Protein AF-A0A2A2I0L4-F1 (afdb_monomer_lite)

pLDDT: mean 85.33, std 14.18, range [51.03, 98.38]

Foldseek 3Di:
DPPPVVVVVVVVVVCVVVVPPPPPPDQDVVNVVVPDVQQFDKDFDWDKDWDQWDWDDDQWIKIFGGKIKAFQPVPQQFFDDHHQGQWMWTWGQDPVGDIDIDIFGNDFDDPPPPPDGDHGDFGKMGIGTQFIKIAHPPPPRDMDTPDGSGIDMDTHD

Organism: NCBI:txid1484056

InterPro domains:
  IPR046158 Domain of unknown function DUF6160 [PF19657] (1-94)

Sequence (157 aa):
MKGLNKLALATAVAAAPFAAQAELKAMDDSSMGNVTGQSGVTIELETQVDIDTVTYTDEGQFNLSNVAIGGGDGDASNGVNGKLDNLKIDIDVEADGDAVIQVGTTEFVDTDGDGVPDQPVPIDFGVSVGSASLNATDGSGDSTLLASNIGIEGDIA

Radius of gyration: 33.09 Å; chains: 1; bounding box: 78×27×100 Å

Structure (mmCIF, N/CA/C/O backbone):
data_AF-A0A2A2I0L4-F1
#
_entry.id   AF-A0A2A2I0L4-F1
#
loop_
_atom_site.group_PDB
_atom_site.id
_atom_site.type_symbol
_atom_site.label_atom_id
_atom_site.label_alt_id
_atom_site.label_comp_id
_atom_site.label_asym_id
_atom_site.label_entity_id
_atom_site.label_seq_id
_atom_site.pdbx_PDB_ins_code
_atom_site.Cartn_x
_atom_site.Cartn_y
_atom_site.Cartn_z
_atom_site.occupancy
_atom_site.B_iso_or_equiv
_atom_site.auth_seq_id
_atom_site.auth_comp_id
_atom_site.auth_asym_id
_atom_site.auth_atom_id
_atom_site.pdbx_PDB_model_num
ATOM 1 N N . MET A 1 1 ? 58.409 7.790 -68.404 1.00 51.03 1 MET A N 1
ATOM 2 C CA . MET A 1 1 ? 58.023 7.963 -66.984 1.00 51.03 1 MET A CA 1
ATOM 3 C C . MET A 1 1 ? 56.652 7.330 -66.733 1.00 51.03 1 MET A C 1
ATOM 5 O O . MET A 1 1 ? 55.647 7.982 -66.962 1.00 51.03 1 MET A O 1
ATOM 9 N N . LYS A 1 2 ? 56.579 6.044 -66.356 1.00 58.84 2 LYS A N 1
ATOM 10 C CA . LYS A 1 2 ? 55.307 5.383 -65.964 1.00 58.84 2 LYS A CA 1
ATOM 11 C C . LYS A 1 2 ? 55.422 4.473 -64.722 1.00 58.84 2 LYS A C 1
ATOM 13 O O . LYS A 1 2 ? 54.405 3.983 -64.245 1.00 58.84 2 LYS A O 1
ATOM 18 N N . GLY A 1 3 ? 56.635 4.264 -64.193 1.00 57.28 3 GLY A N 1
ATOM 19 C CA . GLY A 1 3 ? 56.890 3.405 -63.024 1.00 57.28 3 GLY A CA 1
ATOM 20 C C . GLY A 1 3 ? 57.078 4.152 -61.697 1.00 57.28 3 GLY A C 1
ATOM 21 O O . GLY A 1 3 ? 56.693 3.635 -60.655 1.00 57.28 3 GLY A O 1
ATOM 22 N N . LEU A 1 4 ? 57.598 5.385 -61.729 1.00 57.72 4 LEU A N 1
ATOM 23 C CA . LEU A 1 4 ? 57.976 6.123 -60.515 1.00 57.72 4 LEU A CA 1
ATOM 24 C C . LEU A 1 4 ? 56.761 6.559 -59.666 1.00 57.72 4 LEU A C 1
ATOM 26 O O . LEU A 1 4 ? 56.815 6.488 -58.444 1.00 57.72 4 LEU A O 1
ATOM 30 N N . ASN A 1 5 ? 55.629 6.884 -60.304 1.00 60.09 5 ASN A N 1
ATOM 31 C CA . ASN A 1 5 ? 54.392 7.270 -59.605 1.00 60.09 5 ASN A CA 1
ATOM 32 C C . ASN A 1 5 ? 53.705 6.101 -58.882 1.00 60.09 5 ASN A C 1
ATOM 34 O O . ASN A 1 5 ? 53.010 6.316 -57.897 1.00 60.09 5 ASN A O 1
ATOM 38 N N . LYS A 1 6 ? 53.888 4.862 -59.359 1.00 60.62 6 LYS A N 1
ATOM 39 C CA . LYS A 1 6 ? 53.260 3.678 -58.751 1.00 60.62 6 LYS A CA 1
ATOM 40 C C . LYS A 1 6 ? 54.029 3.202 -57.522 1.00 60.62 6 LYS A C 1
ATOM 42 O O . LYS A 1 6 ? 53.411 2.802 -56.545 1.00 60.62 6 LYS A O 1
ATOM 47 N N . LEU A 1 7 ? 55.359 3.293 -57.570 1.00 68.06 7 LEU A N 1
ATOM 48 C CA . LEU A 1 7 ? 56.227 2.994 -56.433 1.00 68.06 7 LEU A CA 1
ATOM 49 C C . LEU A 1 7 ? 55.986 3.975 -55.289 1.00 68.06 7 LEU A C 1
ATOM 51 O O . LEU A 1 7 ? 55.689 3.516 -54.201 1.00 68.06 7 LEU A O 1
ATOM 55 N N . ALA A 1 8 ? 55.997 5.288 -55.549 1.00 68.25 8 ALA A N 1
ATOM 56 C CA . ALA A 1 8 ? 55.732 6.301 -54.522 1.00 68.25 8 ALA A CA 1
ATOM 57 C C . ALA A 1 8 ? 54.344 6.152 -53.870 1.00 68.25 8 ALA A C 1
ATOM 59 O O . ALA A 1 8 ? 54.202 6.322 -52.661 1.00 68.25 8 ALA A O 1
ATOM 60 N N . LEU A 1 9 ? 53.327 5.793 -54.660 1.00 63.69 9 LEU A N 1
ATOM 61 C CA . LEU A 1 9 ? 51.983 5.545 -54.147 1.00 63.69 9 LEU A CA 1
ATOM 62 C C . LEU A 1 9 ? 51.921 4.267 -53.296 1.00 63.69 9 LEU A C 1
ATOM 64 O O . LEU A 1 9 ? 51.296 4.271 -52.241 1.00 63.69 9 LEU A O 1
ATOM 68 N N . ALA A 1 10 ? 52.605 3.197 -53.709 1.00 71.31 10 ALA A N 1
ATOM 69 C CA . ALA A 1 10 ? 52.701 1.969 -52.923 1.00 71.31 10 ALA A CA 1
ATOM 70 C C . ALA A 1 10 ? 53.445 2.189 -51.594 1.00 71.31 10 ALA A C 1
ATOM 72 O O . ALA A 1 10 ? 53.014 1.663 -50.571 1.00 71.31 10 ALA A O 1
ATOM 73 N N . THR A 1 11 ? 54.503 3.011 -51.569 1.00 66.94 11 THR A N 1
ATOM 74 C CA . THR A 1 11 ? 55.177 3.386 -50.315 1.00 66.94 11 THR A CA 1
ATOM 75 C C . THR A 1 11 ? 54.301 4.265 -49.426 1.00 66.94 11 THR A C 1
ATOM 77 O O . THR A 1 11 ? 54.304 4.071 -48.216 1.00 66.94 11 THR A O 1
ATOM 80 N N . ALA A 1 12 ? 53.520 5.190 -49.992 1.00 64.06 12 ALA A N 1
ATOM 81 C CA . ALA A 1 12 ? 52.589 6.018 -49.223 1.00 64.06 12 ALA A CA 1
ATOM 82 C C . ALA A 1 12 ? 51.462 5.186 -48.581 1.00 64.06 12 ALA A C 1
ATOM 84 O O . ALA A 1 12 ? 51.146 5.377 -47.409 1.00 64.06 12 ALA A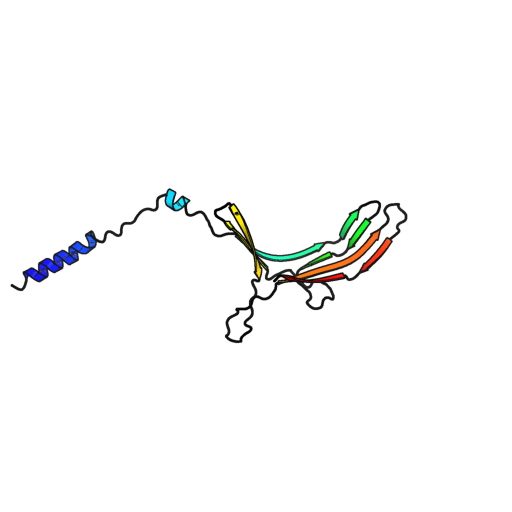 O 1
ATOM 85 N N . VAL A 1 13 ? 50.905 4.216 -49.313 1.00 68.25 13 VAL A N 1
ATOM 86 C CA . VAL A 1 13 ? 49.873 3.303 -48.790 1.00 68.25 13 VAL A CA 1
ATOM 87 C C . VAL A 1 13 ? 50.453 2.344 -47.744 1.00 68.25 13 VAL A C 1
ATOM 89 O O . VAL A 1 13 ? 49.797 2.073 -46.744 1.00 68.25 13 VAL A O 1
ATOM 92 N N . ALA A 1 14 ? 51.693 1.879 -47.917 1.00 65.38 14 ALA A N 1
ATOM 93 C CA . ALA A 1 14 ? 52.377 1.044 -46.927 1.00 65.38 14 ALA A CA 1
ATOM 94 C C . ALA A 1 14 ? 52.818 1.815 -45.667 1.00 65.38 14 ALA A C 1
ATOM 96 O O . ALA A 1 14 ? 53.005 1.201 -44.620 1.00 65.38 14 ALA A O 1
ATOM 97 N N . ALA A 1 15 ? 52.979 3.142 -45.750 1.00 61.53 15 ALA A N 1
ATOM 98 C CA . ALA A 1 15 ? 53.323 4.006 -44.617 1.00 61.53 15 ALA A CA 1
ATOM 99 C C . ALA A 1 15 ? 52.092 4.506 -43.832 1.00 61.53 15 ALA A C 1
ATOM 101 O O . ALA A 1 15 ? 52.211 4.838 -42.653 1.00 61.53 15 ALA A O 1
ATOM 102 N N . ALA A 1 16 ? 50.904 4.505 -44.445 1.00 61.41 16 ALA A N 1
ATOM 103 C CA . ALA A 1 16 ? 49.643 4.899 -43.809 1.00 61.41 16 ALA A CA 1
ATOM 104 C C . ALA A 1 16 ? 49.278 4.150 -42.497 1.00 61.41 16 ALA A C 1
ATOM 106 O O . ALA A 1 16 ? 48.786 4.811 -41.581 1.00 61.41 16 ALA A O 1
ATOM 107 N N . PRO A 1 17 ? 49.540 2.834 -42.318 1.00 64.69 17 PRO A N 1
ATOM 108 C CA . PRO A 1 17 ? 49.190 2.129 -41.084 1.00 64.69 17 PRO A CA 1
ATOM 109 C C . PRO A 1 17 ? 50.058 2.529 -39.882 1.00 64.69 17 PRO A C 1
ATOM 111 O O . PRO A 1 17 ? 49.652 2.310 -38.747 1.00 64.69 17 PRO A O 1
ATOM 114 N N . PHE A 1 18 ? 51.222 3.153 -40.099 1.00 58.59 18 PHE A N 1
ATOM 115 C CA . PHE A 1 18 ? 52.050 3.686 -39.009 1.00 58.59 18 PHE A CA 1
ATOM 116 C C . PHE A 1 18 ? 51.567 5.056 -38.510 1.00 58.59 18 PHE A C 1
ATOM 118 O O . PHE A 1 18 ? 51.907 5.444 -37.397 1.00 58.59 18 PHE A O 1
ATOM 125 N N . ALA A 1 19 ? 50.765 5.770 -39.308 1.00 57.25 19 ALA A N 1
ATOM 126 C CA . ALA A 1 19 ? 50.088 7.005 -38.904 1.00 57.25 19 ALA A CA 1
ATOM 127 C C . ALA A 1 19 ? 48.699 6.740 -38.295 1.00 57.25 19 ALA A C 1
ATOM 129 O O . ALA A 1 19 ? 48.185 7.566 -37.550 1.00 57.25 19 ALA A O 1
ATOM 130 N N . ALA A 1 20 ? 48.112 5.574 -38.575 1.00 57.59 20 ALA A N 1
ATOM 131 C CA . ALA A 1 20 ? 46.907 5.071 -37.925 1.00 57.59 20 ALA A CA 1
ATOM 132 C C . ALA A 1 20 ? 47.269 4.213 -36.700 1.00 57.59 20 ALA A C 1
ATOM 134 O O . ALA A 1 20 ? 46.821 3.077 -36.557 1.00 57.59 20 ALA A O 1
ATOM 135 N N . GLN A 1 21 ? 48.107 4.744 -35.807 1.00 54.50 21 GLN A N 1
ATOM 136 C CA . GLN A 1 21 ? 48.133 4.240 -34.438 1.00 54.50 21 GLN A CA 1
ATOM 137 C C . GLN A 1 21 ? 46.789 4.642 -33.832 1.00 54.50 21 GLN A C 1
ATOM 139 O O . GLN A 1 21 ? 46.574 5.810 -33.520 1.00 54.50 21 GLN A O 1
ATOM 144 N N . ALA A 1 22 ? 45.854 3.695 -33.742 1.00 59.59 22 ALA A N 1
ATOM 145 C CA . ALA A 1 22 ? 44.710 3.850 -32.862 1.00 59.59 22 ALA A CA 1
ATOM 146 C C . ALA A 1 22 ? 45.289 4.067 -31.463 1.00 59.59 22 ALA A C 1
ATOM 148 O O . ALA A 1 22 ? 45.842 3.145 -30.864 1.00 59.59 22 ALA A O 1
ATOM 149 N N . GLU A 1 23 ? 45.273 5.316 -31.013 1.00 58.88 23 GLU A N 1
ATOM 150 C CA . GLU A 1 23 ? 45.775 5.729 -29.715 1.00 58.88 23 GLU A CA 1
ATOM 151 C C . GLU A 1 23 ? 44.879 5.056 -28.670 1.00 58.88 23 GLU A C 1
ATOM 153 O O . GLU A 1 23 ? 43.805 5.549 -28.330 1.00 58.88 23 GLU A O 1
ATOM 158 N N . LEU A 1 24 ? 45.266 3.854 -28.228 1.00 54.69 24 LEU A N 1
ATOM 159 C CA . LEU A 1 24 ? 44.620 3.169 -27.116 1.00 54.69 24 LEU A CA 1
ATOM 160 C C . LEU A 1 24 ? 44.961 3.959 -25.857 1.00 54.69 24 LEU A C 1
ATOM 162 O O . LEU A 1 24 ? 45.918 3.665 -25.142 1.00 54.69 24 LEU A O 1
ATOM 166 N N . LYS A 1 25 ? 44.196 5.024 -25.630 1.00 67.31 25 LYS A N 1
ATOM 167 C CA . LYS A 1 25 ? 44.273 5.833 -24.427 1.00 67.31 25 LYS A CA 1
ATOM 168 C C . LYS A 1 25 ? 43.742 4.982 -23.283 1.00 67.31 25 LYS A C 1
ATOM 170 O O . LYS A 1 25 ? 42.536 4.777 -23.168 1.00 67.31 25 LYS A O 1
ATOM 175 N N . ALA A 1 26 ? 44.652 4.454 -22.468 1.00 67.88 26 ALA A N 1
ATOM 176 C CA . ALA A 1 26 ? 44.282 3.819 -21.214 1.00 67.88 26 ALA A CA 1
ATOM 177 C C . ALA A 1 26 ? 43.486 4.840 -20.389 1.00 67.88 26 ALA A C 1
ATOM 179 O O . ALA A 1 26 ? 43.971 5.947 -20.139 1.00 67.88 26 ALA A O 1
ATOM 180 N N . MET A 1 27 ? 42.242 4.504 -20.046 1.00 68.56 27 MET A N 1
ATOM 181 C CA . MET A 1 27 ? 41.471 5.304 -19.101 1.00 68.56 27 MET A CA 1
ATOM 182 C C . MET A 1 27 ? 42.188 5.245 -17.754 1.00 68.56 27 MET A C 1
ATOM 184 O O . MET A 1 27 ? 42.441 4.163 -17.235 1.00 68.56 27 MET A O 1
ATOM 188 N N . ASP A 1 28 ? 42.555 6.415 -17.241 1.00 74.69 28 ASP A N 1
ATOM 189 C CA . ASP A 1 28 ? 43.108 6.576 -15.899 1.00 74.69 28 ASP A CA 1
ATOM 190 C C . ASP A 1 28 ? 42.024 6.278 -14.852 1.00 74.69 28 ASP A C 1
ATOM 192 O O . ASP A 1 28 ? 40.842 6.552 -15.083 1.00 74.69 28 ASP A O 1
ATOM 196 N N . ASP A 1 29 ? 42.422 5.777 -13.684 1.00 67.88 29 ASP A N 1
ATOM 197 C CA . ASP A 1 29 ? 41.521 5.494 -12.565 1.00 67.88 29 ASP A CA 1
ATOM 198 C C . ASP A 1 29 ? 40.773 6.758 -12.113 1.00 67.88 29 ASP A C 1
ATOM 200 O O . ASP A 1 29 ? 39.665 6.654 -11.602 1.00 67.88 29 ASP A O 1
ATOM 204 N N . SER A 1 30 ? 41.302 7.966 -12.363 1.00 66.38 30 SER A N 1
ATOM 205 C CA . SER A 1 30 ? 40.554 9.216 -12.138 1.00 66.38 30 SER A CA 1
ATOM 206 C C . SER A 1 30 ? 39.385 9.414 -13.114 1.00 66.38 30 SER A C 1
ATOM 208 O O . SER A 1 30 ? 38.338 9.931 -12.730 1.00 66.38 30 SER A O 1
ATOM 210 N N . SER A 1 31 ? 39.522 8.951 -14.362 1.00 65.31 31 SER A N 1
ATOM 211 C CA . SER A 1 31 ? 38.429 8.937 -15.345 1.00 65.31 31 SER A CA 1
ATOM 212 C C . SER A 1 31 ? 37.444 7.796 -15.079 1.00 65.31 31 SER A C 1
ATOM 214 O O . SER A 1 31 ? 36.256 7.958 -15.338 1.00 65.31 31 SER A O 1
ATOM 216 N N . MET A 1 32 ? 37.913 6.672 -14.524 1.00 66.75 32 MET A N 1
ATOM 217 C CA . MET A 1 32 ? 37.061 5.566 -14.063 1.00 66.75 32 MET A CA 1
ATOM 218 C C . MET A 1 32 ? 36.367 5.864 -12.724 1.00 66.75 32 MET A C 1
ATOM 220 O O . MET A 1 32 ? 35.261 5.395 -12.498 1.00 66.75 32 MET A O 1
ATOM 224 N N . GLY A 1 33 ? 36.964 6.677 -11.852 1.00 62.34 33 GLY A N 1
ATOM 225 C CA . GLY A 1 33 ? 36.369 7.132 -10.591 1.00 62.34 33 GLY A CA 1
ATOM 226 C C . GLY A 1 33 ? 35.245 8.151 -10.791 1.00 62.34 33 GLY A C 1
ATOM 227 O O . GLY A 1 33 ? 34.390 8.299 -9.924 1.00 62.34 33 GLY A O 1
ATOM 228 N N . ASN A 1 34 ? 35.210 8.805 -11.956 1.00 58.09 34 ASN A N 1
ATOM 229 C CA . ASN A 1 34 ? 34.092 9.641 -12.395 1.00 58.09 34 ASN A CA 1
ATOM 230 C C . ASN A 1 34 ? 32.943 8.821 -13.019 1.00 58.09 34 ASN A C 1
ATOM 232 O O . ASN A 1 34 ? 31.903 9.382 -13.358 1.00 58.09 34 ASN A O 1
ATOM 236 N N . VAL A 1 35 ? 33.122 7.505 -13.183 1.00 57.81 35 VAL A N 1
ATOM 237 C CA . VAL A 1 35 ? 32.046 6.552 -13.473 1.00 57.81 35 VAL A CA 1
ATOM 238 C C . VAL A 1 35 ? 31.542 6.031 -12.129 1.00 57.81 35 VAL A C 1
ATOM 240 O O . VAL A 1 35 ? 31.784 4.892 -11.737 1.00 57.81 35 VAL A O 1
ATOM 243 N N . THR A 1 36 ? 30.881 6.895 -11.362 1.00 60.84 36 THR A N 1
ATOM 244 C CA . THR A 1 36 ? 30.042 6.414 -10.264 1.00 60.84 36 THR A CA 1
ATOM 245 C C . THR A 1 36 ? 28.789 5.788 -10.882 1.00 60.84 36 THR A C 1
ATOM 247 O O . THR A 1 36 ? 28.378 6.176 -11.975 1.00 60.84 36 THR A O 1
ATOM 250 N N . GLY A 1 37 ? 28.223 4.753 -10.260 1.00 55.50 37 GLY A N 1
ATOM 251 C CA . GLY A 1 37 ? 27.035 4.046 -10.752 1.00 55.50 37 GLY A CA 1
ATOM 252 C C . GLY A 1 37 ? 25.776 4.914 -10.701 1.00 55.50 37 GLY A C 1
ATOM 253 O O . GLY A 1 37 ? 24.913 4.671 -9.873 1.00 55.50 37 GLY A O 1
ATOM 254 N N . GLN A 1 38 ? 25.696 5.910 -11.584 1.00 62.41 38 GLN A N 1
ATOM 255 C CA . GLN A 1 38 ? 24.655 6.942 -11.721 1.00 62.41 38 GLN A CA 1
ATOM 256 C C . GLN A 1 38 ? 23.319 6.401 -12.261 1.00 62.41 38 GLN A C 1
ATOM 258 O O . GLN A 1 38 ? 22.551 7.134 -12.874 1.00 62.41 38 GLN A O 1
ATOM 263 N N . SER A 1 39 ? 23.058 5.103 -12.138 1.00 66.81 39 SER A N 1
ATOM 264 C CA . SER A 1 39 ? 21.702 4.616 -12.345 1.00 66.81 39 SER A CA 1
ATOM 265 C C . SER A 1 39 ? 21.091 4.518 -10.968 1.00 66.81 39 SER A C 1
ATOM 267 O O . SER A 1 39 ? 21.515 3.679 -10.171 1.00 66.81 39 SER A O 1
ATOM 269 N N . GLY A 1 40 ? 20.144 5.415 -10.699 1.00 77.06 40 GLY A N 1
ATOM 270 C CA . GLY A 1 40 ? 19.269 5.337 -9.542 1.00 77.06 40 GLY A CA 1
ATOM 271 C C . GLY A 1 40 ? 18.653 3.943 -9.356 1.00 77.06 40 GLY A C 1
ATOM 272 O O . GLY A 1 40 ? 18.808 3.023 -10.164 1.00 77.06 40 GLY A O 1
ATOM 273 N N . VAL A 1 41 ? 17.952 3.765 -8.248 1.00 89.19 41 VAL A N 1
ATOM 274 C CA . VAL A 1 41 ? 17.308 2.505 -7.891 1.00 89.19 41 VAL A CA 1
ATOM 275 C C . VAL A 1 41 ? 15.880 2.504 -8.424 1.00 89.19 41 VAL A C 1
ATOM 277 O O . VAL A 1 41 ? 15.068 3.328 -8.017 1.00 89.19 41 VAL A O 1
ATOM 280 N N . THR A 1 42 ? 15.565 1.536 -9.282 1.00 91.75 42 THR A N 1
ATOM 281 C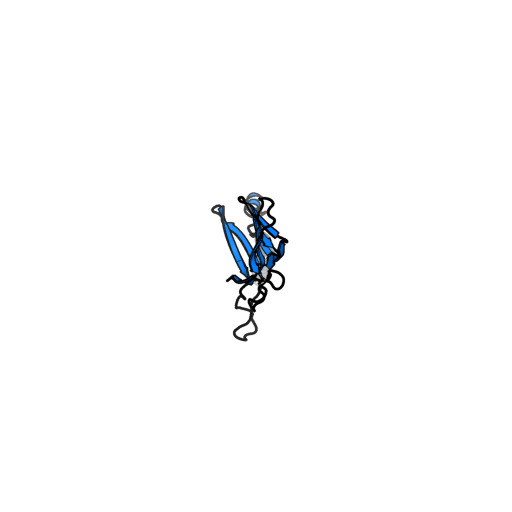 CA . THR A 1 42 ? 14.184 1.202 -9.646 1.00 91.75 42 THR A CA 1
ATOM 282 C C . THR A 1 42 ? 13.672 0.080 -8.746 1.00 91.75 42 THR A C 1
ATOM 284 O O . THR A 1 42 ? 14.319 -0.961 -8.617 1.00 91.75 42 THR A O 1
ATOM 287 N N . ILE A 1 43 ? 12.500 0.278 -8.149 1.00 91.94 43 ILE A N 1
ATOM 288 C CA . ILE A 1 43 ? 11.786 -0.707 -7.334 1.00 91.94 43 ILE A CA 1
ATOM 289 C C . ILE A 1 43 ? 10.431 -0.968 -7.988 1.00 91.94 43 ILE A C 1
ATOM 291 O O . ILE A 1 43 ? 9.623 -0.054 -8.098 1.00 91.94 43 ILE A O 1
ATOM 295 N N . GLU A 1 44 ? 10.168 -2.210 -8.381 1.00 93.31 44 GLU A N 1
ATOM 296 C CA . GLU A 1 44 ? 8.820 -2.670 -8.728 1.00 93.31 44 GLU A CA 1
ATOM 297 C C . GLU A 1 44 ? 8.198 -3.329 -7.495 1.00 93.31 44 GLU A C 1
ATOM 299 O O . GLU A 1 44 ? 8.841 -4.153 -6.832 1.00 93.31 44 GLU A O 1
ATOM 304 N N . LEU A 1 45 ? 6.975 -2.929 -7.153 1.00 89.94 45 LEU A N 1
ATOM 305 C CA . LEU A 1 45 ? 6.282 -3.369 -5.949 1.00 89.94 45 LEU A CA 1
ATOM 306 C C . LEU A 1 45 ? 5.053 -4.200 -6.316 1.00 89.94 45 LEU A C 1
ATOM 308 O O . LEU A 1 45 ? 4.196 -3.756 -7.068 1.00 89.94 45 LEU A O 1
ATOM 312 N N . GLU A 1 46 ? 4.951 -5.375 -5.701 1.00 92.94 46 GLU A N 1
ATOM 313 C CA . GLU A 1 46 ? 3.734 -6.182 -5.681 1.00 92.94 46 GLU A CA 1
ATOM 314 C C . GLU A 1 46 ? 3.500 -6.613 -4.231 1.00 92.94 46 GLU A C 1
ATOM 316 O O . GLU A 1 46 ? 4.303 -7.356 -3.657 1.00 92.94 46 GLU A O 1
ATOM 321 N N . THR A 1 47 ? 2.479 -6.081 -3.559 1.00 93.38 47 THR A N 1
ATOM 322 C CA . THR A 1 47 ? 2.311 -6.290 -2.110 1.00 93.38 47 THR A CA 1
ATOM 323 C C . THR A 1 47 ? 0.852 -6.270 -1.676 1.00 93.38 47 THR A C 1
ATOM 325 O O . THR A 1 47 ? 0.066 -5.448 -2.120 1.00 93.38 47 THR A O 1
ATOM 328 N N . GLN A 1 48 ? 0.507 -7.152 -0.742 1.00 95.00 48 GLN A N 1
ATOM 329 C CA . GLN A 1 48 ? -0.725 -7.081 0.038 1.00 95.00 48 GLN A CA 1
ATOM 330 C C . GLN A 1 48 ? -0.350 -7.148 1.514 1.00 95.00 48 GLN A C 1
ATOM 332 O O . GLN A 1 48 ? 0.516 -7.938 1.902 1.00 95.00 48 GLN A O 1
ATOM 337 N N . VAL A 1 49 ? -0.968 -6.295 2.323 1.00 96.38 49 VAL A N 1
ATOM 338 C CA . VAL A 1 49 ? -0.732 -6.228 3.764 1.00 96.38 49 VAL A CA 1
ATOM 339 C C . VAL A 1 49 ? -2.023 -6.574 4.480 1.00 96.38 49 VAL A C 1
ATOM 341 O O . VAL A 1 49 ? -2.994 -5.834 4.368 1.00 96.38 49 VAL A O 1
ATOM 344 N N . ASP A 1 50 ? -1.999 -7.648 5.263 1.00 96.75 50 ASP A N 1
ATOM 345 C CA . ASP A 1 50 ? -3.094 -8.039 6.147 1.00 96.75 50 ASP A CA 1
ATOM 346 C C . ASP A 1 50 ? -2.707 -7.770 7.604 1.00 96.75 50 ASP A C 1
ATOM 348 O O . ASP A 1 50 ? -1.650 -8.189 8.086 1.00 96.75 50 ASP A O 1
ATOM 352 N N . ILE A 1 51 ? -3.575 -7.065 8.322 1.00 97.75 51 ILE A N 1
ATOM 353 C CA . ILE A 1 51 ? -3.405 -6.690 9.722 1.00 97.75 51 ILE A CA 1
ATOM 354 C C . ILE A 1 51 ? -4.636 -7.171 10.485 1.00 97.75 51 ILE A C 1
ATOM 356 O O . ILE A 1 51 ? -5.758 -6.730 10.236 1.00 97.75 51 ILE A O 1
ATOM 360 N N . ASP A 1 52 ? -4.416 -8.045 11.464 1.00 97.81 52 ASP A N 1
ATOM 361 C CA . ASP A 1 52 ? -5.496 -8.593 12.288 1.00 97.81 52 ASP A CA 1
ATOM 362 C C . ASP A 1 52 ? -6.230 -7.487 13.059 1.00 97.81 52 ASP A C 1
ATOM 364 O O . ASP A 1 52 ? -7.448 -7.342 12.958 1.00 97.81 52 ASP A O 1
ATOM 368 N N . THR A 1 53 ? -5.504 -6.644 13.800 1.00 96.88 53 THR A N 1
ATOM 369 C CA . THR A 1 53 ? -6.099 -5.487 14.478 1.00 96.88 53 THR A CA 1
ATOM 370 C C . THR A 1 53 ? -5.094 -4.354 14.672 1.00 96.88 53 THR A C 1
ATOM 372 O O . THR A 1 53 ? -3.954 -4.571 15.082 1.00 96.88 53 THR A O 1
ATOM 375 N N . VAL A 1 54 ? -5.548 -3.125 14.428 1.00 98.00 54 VAL A N 1
ATOM 376 C CA . VAL A 1 54 ? -4.889 -1.892 14.868 1.00 98.00 54 VAL A CA 1
ATOM 377 C C . VAL A 1 54 ? -5.635 -1.372 16.093 1.00 98.00 54 VAL A C 1
ATOM 379 O O . VAL A 1 54 ? -6.806 -1.005 15.997 1.00 98.00 54 VAL A O 1
ATOM 382 N N . THR A 1 55 ? -4.958 -1.324 17.240 1.00 97.88 55 THR A N 1
ATOM 383 C CA . THR A 1 55 ? -5.531 -0.827 18.498 1.00 97.88 55 THR A CA 1
ATOM 384 C C . THR A 1 55 ? -4.867 0.480 18.905 1.00 97.88 55 THR A C 1
ATOM 386 O O . THR A 1 55 ? -3.665 0.523 19.168 1.00 97.88 55 THR A O 1
ATOM 389 N N . TYR A 1 56 ? -5.663 1.534 19.040 1.00 98.06 56 TYR A N 1
ATOM 390 C CA . TYR A 1 56 ? -5.280 2.740 19.764 1.00 98.06 56 TYR A CA 1
ATOM 391 C C . TYR A 1 56 ? -5.821 2.663 21.196 1.00 98.06 56 TYR A C 1
ATOM 393 O O . TYR A 1 56 ? -6.983 2.315 21.393 1.00 98.06 56 TYR A O 1
ATOM 401 N N . THR A 1 57 ? -4.986 2.950 22.198 1.00 97.44 57 THR A N 1
ATOM 402 C CA . THR A 1 57 ? -5.359 2.863 23.622 1.00 97.44 57 THR A CA 1
ATOM 403 C C . THR A 1 57 ? -5.179 4.215 24.306 1.00 97.44 57 THR A C 1
ATOM 405 O O . THR A 1 57 ? -4.060 4.725 24.348 1.00 97.44 57 THR A O 1
ATOM 408 N N . ASP A 1 58 ? -6.267 4.747 24.863 1.00 95.88 58 ASP A N 1
ATOM 409 C CA . ASP A 1 58 ? -6.312 5.966 25.681 1.00 95.88 58 ASP A CA 1
ATOM 410 C C . ASP A 1 58 ? -7.536 5.918 26.614 1.00 95.88 58 ASP A C 1
ATOM 412 O O . ASP A 1 58 ? -8.656 6.160 26.169 1.00 95.88 58 ASP A O 1
ATOM 416 N N . GLU A 1 59 ? -7.339 5.502 27.875 1.00 95.75 59 GLU A N 1
ATOM 417 C CA . GLU A 1 59 ? -8.362 5.169 28.904 1.00 95.75 59 GLU A CA 1
ATOM 418 C C . GLU A 1 59 ? -9.427 4.108 28.527 1.00 95.75 59 GLU A C 1
ATOM 420 O O . GLU A 1 59 ? -9.983 3.454 29.409 1.00 95.75 59 GLU A O 1
ATOM 425 N N . GLY A 1 60 ? -9.665 3.901 27.236 1.00 96.38 60 GLY A N 1
ATOM 426 C CA . GLY A 1 60 ? -10.344 2.797 26.576 1.00 96.38 60 GLY A CA 1
ATOM 427 C C . GLY A 1 60 ? -9.577 2.419 25.305 1.00 96.38 60 GLY A C 1
ATOM 428 O O . GLY A 1 60 ? -8.428 2.821 25.107 1.00 96.38 60 GLY A O 1
ATOM 429 N N . GLN A 1 61 ? -10.197 1.635 24.426 1.00 98.12 61 GLN A N 1
ATOM 430 C CA . GLN A 1 61 ? -9.576 1.186 23.180 1.00 98.12 61 GLN A CA 1
ATOM 431 C C . GLN A 1 61 ? -10.429 1.530 21.967 1.00 98.12 61 GLN A C 1
ATOM 433 O O . GLN A 1 61 ? -11.627 1.264 21.957 1.00 98.12 61 GLN A O 1
ATOM 438 N N . PHE A 1 62 ? -9.788 2.044 20.922 1.00 98.12 62 PHE A N 1
ATOM 439 C CA . PHE A 1 62 ? -10.329 2.092 19.570 1.00 98.12 62 PHE A CA 1
ATOM 440 C C . PHE A 1 62 ? -9.655 1.003 18.737 1.00 98.12 62 PHE A C 1
ATOM 442 O O . PHE A 1 62 ? -8.429 0.979 18.628 1.00 98.12 62 PHE A O 1
ATOM 449 N N . ASN A 1 63 ? -10.451 0.097 18.174 1.00 98.19 63 ASN A N 1
ATOM 450 C CA . ASN A 1 63 ? -9.969 -1.042 17.403 1.00 98.19 63 ASN A CA 1
ATOM 451 C C . ASN A 1 63 ? -10.445 -0.949 15.956 1.00 98.19 63 ASN A C 1
ATOM 453 O O . ASN A 1 63 ? -11.636 -0.764 15.705 1.00 98.19 63 ASN A O 1
ATOM 457 N N . LEU A 1 64 ? -9.517 -1.140 15.023 1.00 98.06 64 LEU A N 1
ATOM 458 C CA . LEU A 1 64 ? -9.802 -1.464 13.631 1.00 98.06 64 LEU A CA 1
ATOM 459 C C . LEU A 1 64 ? -9.415 -2.923 13.411 1.00 98.06 64 LEU A C 1
ATOM 461 O O . LEU A 1 64 ? -8.239 -3.255 13.528 1.00 98.06 64 LEU A O 1
ATOM 465 N N . SER A 1 65 ? -10.382 -3.785 13.117 1.00 97.81 65 SER A N 1
ATOM 466 C CA . SER A 1 65 ? -10.153 -5.224 12.935 1.00 97.81 65 SER A CA 1
ATOM 467 C C . SER A 1 65 ? -10.247 -5.627 11.472 1.00 97.81 65 SER A C 1
ATOM 469 O O . SER A 1 65 ? -11.065 -5.077 10.730 1.00 97.81 65 SER A O 1
ATOM 471 N N . ASN A 1 66 ? -9.457 -6.636 11.098 1.00 97.06 66 ASN A N 1
ATOM 472 C CA . ASN A 1 66 ? -9.335 -7.175 9.746 1.00 97.06 66 ASN A CA 1
ATOM 473 C C . ASN A 1 66 ? -9.054 -6.056 8.737 1.00 97.06 66 ASN A C 1
ATOM 475 O O . ASN A 1 66 ? -9.887 -5.753 7.881 1.00 97.06 66 ASN A O 1
ATOM 479 N N . VAL A 1 67 ? -7.920 -5.380 8.917 1.00 96.94 67 VAL A N 1
ATOM 480 C CA . VAL A 1 67 ? -7.472 -4.335 7.998 1.00 96.94 67 VAL A CA 1
ATOM 481 C C . VAL A 1 67 ? -6.655 -4.991 6.892 1.00 96.94 67 VAL A C 1
ATOM 483 O O . VAL A 1 67 ? -5.709 -5.714 7.192 1.00 96.94 67 VAL A O 1
ATOM 486 N N . ALA A 1 68 ? -6.984 -4.721 5.634 1.00 96.62 68 ALA A N 1
ATOM 487 C CA . ALA A 1 68 ? -6.169 -5.126 4.495 1.00 96.62 68 ALA A CA 1
ATOM 488 C C . ALA A 1 68 ? -5.832 -3.910 3.631 1.00 96.62 68 ALA A C 1
ATOM 490 O O . ALA A 1 68 ? -6.623 -2.969 3.549 1.00 96.62 68 ALA A O 1
ATOM 491 N N . ILE A 1 69 ? -4.657 -3.932 3.008 1.00 95.62 69 ILE A N 1
ATOM 492 C CA . ILE A 1 69 ? -4.178 -2.920 2.062 1.00 95.62 69 ILE A CA 1
ATOM 493 C C . ILE A 1 69 ? -3.647 -3.659 0.834 1.00 95.62 69 ILE A C 1
ATOM 495 O O . ILE A 1 69 ? -2.841 -4.581 0.980 1.00 95.62 69 ILE A O 1
ATOM 499 N N . GLY A 1 70 ? -4.084 -3.270 -0.360 1.00 95.69 70 GLY A N 1
ATOM 500 C CA . GLY A 1 70 ? -3.730 -3.950 -1.606 1.00 95.69 70 GLY A CA 1
ATOM 501 C C . GLY A 1 70 ? -4.220 -3.194 -2.837 1.00 95.69 70 GLY A C 1
ATOM 502 O O . GLY A 1 70 ? -4.319 -1.970 -2.787 1.00 95.69 70 GLY A O 1
ATOM 503 N N . GLY A 1 71 ? -4.508 -3.932 -3.908 1.00 94.62 71 GLY A N 1
ATOM 504 C CA . GLY A 1 71 ? -5.121 -3.400 -5.129 1.00 94.62 71 GLY A CA 1
ATOM 505 C C . GLY A 1 71 ? -6.605 -3.122 -4.909 1.00 94.62 71 GLY A C 1
ATOM 506 O O . GLY A 1 71 ? -7.216 -3.692 -3.997 1.00 94.62 71 GLY A O 1
ATOM 507 N N . GLY A 1 72 ? -7.168 -2.205 -5.686 1.00 93.12 72 GLY A N 1
ATOM 508 C CA . GLY A 1 72 ? -8.575 -1.808 -5.586 1.00 93.12 72 GLY A CA 1
ATOM 509 C C . GLY A 1 72 ? -9.534 -2.886 -6.110 1.00 93.12 72 GLY A C 1
ATOM 510 O O . GLY A 1 72 ? -9.217 -3.617 -7.039 1.00 93.12 72 GLY A O 1
ATOM 511 N N . ASP A 1 73 ? -10.735 -3.002 -5.530 1.00 84.56 73 ASP A N 1
ATOM 512 C CA . ASP A 1 73 ? -11.775 -3.928 -6.033 1.00 84.56 73 ASP A CA 1
ATOM 513 C C . ASP A 1 73 ? -12.509 -3.388 -7.275 1.00 84.56 73 ASP A C 1
ATOM 515 O O . ASP A 1 73 ? -13.182 -4.135 -7.983 1.00 84.56 73 ASP A O 1
ATOM 519 N N . GLY A 1 74 ? -12.404 -2.082 -7.551 1.00 79.75 74 GLY A N 1
ATOM 520 C CA . GLY A 1 74 ? -13.043 -1.416 -8.691 1.00 79.75 74 GLY A CA 1
ATOM 521 C C . GLY A 1 74 ? -14.568 -1.277 -8.567 1.00 79.75 74 GLY A C 1
ATOM 522 O O . GLY A 1 74 ? -15.206 -0.678 -9.435 1.00 79.75 74 GLY A O 1
ATOM 523 N N . ASP A 1 75 ? -15.156 -1.806 -7.490 1.00 73.44 75 ASP A N 1
ATOM 524 C CA . ASP A 1 75 ? -16.596 -1.805 -7.194 1.00 73.44 75 ASP A CA 1
ATOM 525 C C . ASP A 1 75 ? -16.902 -1.266 -5.780 1.00 73.44 75 ASP A C 1
ATOM 527 O O . ASP A 1 75 ? -18.019 -1.418 -5.279 1.00 73.44 75 ASP A O 1
ATOM 531 N N . ALA A 1 76 ? -15.917 -0.659 -5.093 1.00 65.94 76 ALA A N 1
ATOM 532 C CA . ALA A 1 76 ? -16.043 -0.008 -3.778 1.00 65.94 76 ALA A CA 1
ATOM 533 C C . ALA A 1 76 ? -16.700 -0.861 -2.670 1.00 65.94 76 ALA A C 1
ATOM 535 O O . ALA A 1 76 ? -17.150 -0.335 -1.647 1.00 65.94 76 ALA A O 1
ATOM 536 N N . SER A 1 77 ? -16.800 -2.175 -2.875 1.00 72.38 77 SER A N 1
ATOM 537 C CA . SER A 1 77 ? -17.638 -3.066 -2.071 1.00 72.38 77 SER A CA 1
ATOM 538 C C . SER A 1 77 ? -16.856 -3.674 -0.914 1.00 72.38 77 SER A C 1
ATOM 540 O O . SER A 1 77 ? -17.360 -3.745 0.211 1.00 72.38 77 SER A O 1
ATOM 542 N N . ASN A 1 78 ? -15.612 -4.075 -1.190 1.00 78.56 78 ASN A N 1
ATOM 543 C CA . ASN A 1 78 ? -14.715 -4.693 -0.219 1.00 78.56 78 ASN A CA 1
ATOM 544 C C . ASN A 1 78 ? -13.446 -3.873 0.022 1.00 78.56 78 ASN A C 1
ATOM 546 O O . ASN A 1 78 ? -12.727 -4.167 0.970 1.00 78.56 78 ASN A O 1
ATOM 550 N N . GLY A 1 79 ? -13.159 -2.846 -0.783 1.00 88.94 79 GLY A N 1
ATOM 551 C CA . GLY A 1 79 ? -11.961 -2.024 -0.652 1.00 88.94 79 GLY A CA 1
ATOM 552 C C . GLY A 1 79 ? -10.745 -2.641 -1.337 1.00 88.94 79 GLY A C 1
ATOM 553 O O . GLY A 1 79 ? -10.089 -1.973 -2.120 1.00 88.94 79 GLY A O 1
ATOM 554 N N . VAL A 1 80 ? -10.430 -3.904 -1.037 1.00 94.31 80 VAL A N 1
ATOM 555 C CA . VAL A 1 80 ? -9.217 -4.584 -1.523 1.00 94.31 80 VAL A CA 1
ATOM 556 C C . VAL A 1 80 ? -9.561 -5.804 -2.366 1.00 94.31 80 VAL A C 1
ATOM 558 O O . VAL A 1 80 ? -10.298 -6.682 -1.913 1.00 94.31 80 VAL A O 1
ATOM 561 N N . ASN A 1 81 ? -8.934 -5.911 -3.536 1.00 91.56 81 ASN A N 1
ATOM 562 C CA . ASN A 1 81 ? -8.948 -7.097 -4.379 1.00 91.56 81 ASN A CA 1
ATOM 563 C C . ASN A 1 81 ? -7.536 -7.402 -4.886 1.00 91.56 81 ASN A C 1
ATOM 565 O O . ASN A 1 81 ? -7.033 -6.807 -5.830 1.00 91.56 81 ASN A O 1
ATOM 569 N N . GLY A 1 82 ? -6.878 -8.355 -4.229 1.00 92.12 82 GLY A N 1
ATOM 570 C CA . GLY A 1 82 ? -5.517 -8.741 -4.579 1.00 92.12 82 GLY A CA 1
ATOM 571 C C . GLY A 1 82 ? -4.454 -7.770 -4.063 1.00 92.12 82 GLY A C 1
ATOM 572 O O . GLY A 1 82 ? -4.614 -7.106 -3.036 1.00 92.12 82 GLY A O 1
ATOM 573 N N . LYS A 1 83 ? -3.304 -7.774 -4.733 1.00 95.25 83 LYS A N 1
ATOM 574 C CA . LYS A 1 83 ? -2.112 -7.031 -4.321 1.00 95.25 83 LYS A CA 1
ATOM 575 C C . LYS A 1 83 ? -2.108 -5.656 -4.969 1.00 95.25 83 LYS A C 1
ATOM 577 O O . LYS A 1 83 ? -2.582 -5.516 -6.081 1.00 95.25 83 LYS A O 1
ATOM 582 N N . LEU A 1 84 ? -1.526 -4.683 -4.275 1.00 94.56 84 LEU A N 1
ATOM 583 C CA . LEU A 1 84 ? -1.091 -3.443 -4.898 1.00 94.56 84 LEU A CA 1
ATOM 584 C C . LEU A 1 84 ? 0.036 -3.815 -5.856 1.00 94.56 84 LEU A C 1
ATOM 586 O O . LEU A 1 84 ? 1.090 -4.270 -5.394 1.00 94.56 84 LEU A O 1
ATOM 590 N N . ASP A 1 85 ? -0.215 -3.681 -7.149 1.00 93.56 85 ASP A N 1
ATOM 591 C CA . ASP A 1 85 ? 0.692 -4.063 -8.220 1.00 93.56 85 ASP A CA 1
ATOM 592 C C . ASP A 1 85 ? 0.833 -2.940 -9.254 1.00 93.56 85 ASP A C 1
ATOM 594 O O . ASP A 1 85 ? 0.460 -1.794 -9.005 1.00 93.56 85 ASP A O 1
ATOM 598 N N . ASN A 1 86 ? 1.532 -3.239 -10.350 1.00 93.56 86 ASN A N 1
ATOM 599 C CA . ASN A 1 86 ? 1.847 -2.300 -11.425 1.00 93.56 86 ASN A CA 1
ATOM 600 C C . ASN A 1 86 ? 2.510 -0.990 -10.964 1.00 93.56 86 ASN A C 1
ATOM 602 O O . ASN A 1 86 ? 2.537 -0.010 -11.701 1.00 93.56 86 ASN A O 1
ATOM 606 N N . LEU A 1 87 ? 3.105 -0.980 -9.766 1.00 93.69 87 LEU A N 1
ATOM 607 C CA . LEU A 1 87 ? 3.745 0.180 -9.163 1.00 93.69 87 LEU A CA 1
ATOM 608 C C . LEU A 1 87 ? 5.262 0.110 -9.329 1.00 93.69 87 LEU A C 1
ATOM 610 O O . LEU A 1 87 ? 5.918 -0.848 -8.913 1.00 93.69 87 LEU A O 1
ATOM 614 N N . LYS A 1 88 ? 5.826 1.185 -9.872 1.00 93.31 88 LYS A N 1
ATOM 615 C CA . LYS A 1 88 ? 7.260 1.418 -10.011 1.00 93.31 88 LYS A CA 1
ATOM 616 C C . LYS A 1 88 ? 7.663 2.665 -9.240 1.00 93.31 88 LYS A C 1
ATOM 618 O O . LYS A 1 88 ? 7.028 3.710 -9.359 1.00 93.31 88 LYS A O 1
ATOM 623 N N . ILE A 1 89 ? 8.749 2.564 -8.483 1.00 93.12 89 ILE A N 1
ATOM 624 C CA . ILE A 1 89 ? 9.393 3.688 -7.808 1.00 93.12 89 ILE A CA 1
A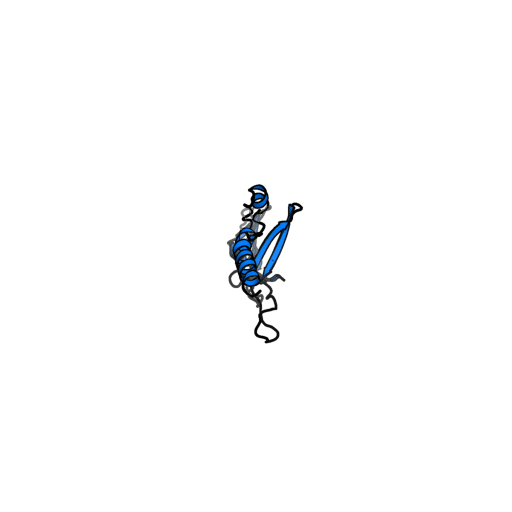TOM 625 C C . ILE A 1 89 ? 10.801 3.835 -8.369 1.00 93.12 89 ILE A C 1
ATOM 627 O O . ILE A 1 89 ? 11.633 2.947 -8.191 1.00 93.12 89 ILE A O 1
ATOM 631 N N . ASP A 1 90 ? 11.074 4.961 -9.015 1.00 92.31 90 ASP A N 1
ATOM 632 C CA . ASP A 1 90 ? 12.416 5.346 -9.438 1.00 92.31 90 ASP A CA 1
ATOM 633 C C . ASP A 1 90 ? 12.986 6.347 -8.432 1.00 92.31 90 ASP A C 1
ATOM 635 O O . ASP A 1 90 ? 12.397 7.399 -8.183 1.00 92.31 90 ASP A O 1
ATOM 639 N N . ILE A 1 91 ? 14.122 6.001 -7.829 1.00 92.12 91 ILE A N 1
ATOM 640 C CA . ILE A 1 91 ? 14.828 6.821 -6.844 1.00 92.12 91 ILE A CA 1
ATOM 641 C C . ILE A 1 91 ? 16.204 7.155 -7.396 1.00 92.12 91 ILE A C 1
ATOM 643 O O . ILE A 1 91 ? 17.019 6.259 -7.598 1.00 92.12 91 ILE A O 1
ATOM 647 N N . ASP A 1 92 ? 16.497 8.436 -7.558 1.00 91.31 92 ASP A N 1
ATOM 648 C CA . ASP A 1 92 ? 17.825 8.916 -7.926 1.00 91.31 92 ASP A CA 1
ATOM 649 C C . ASP A 1 92 ? 18.315 9.982 -6.943 1.00 91.31 92 ASP A C 1
ATOM 651 O O . ASP A 1 92 ? 17.519 10.581 -6.217 1.00 91.31 92 ASP A O 1
ATOM 655 N N . VAL A 1 93 ? 19.627 10.200 -6.893 1.00 89.75 93 VAL A N 1
ATOM 656 C CA . VAL A 1 93 ? 20.242 11.269 -6.099 1.00 89.75 93 VAL A CA 1
ATOM 657 C C . VAL A 1 93 ? 20.970 12.210 -7.047 1.00 89.75 93 VAL A C 1
ATOM 659 O O . VAL A 1 93 ? 21.963 11.834 -7.670 1.00 89.75 93 VAL A O 1
ATOM 662 N N . GLU A 1 94 ? 20.476 13.440 -7.152 1.00 88.94 94 GLU A N 1
ATOM 663 C CA . GLU A 1 94 ? 21.027 14.461 -8.034 1.00 88.94 94 GLU A CA 1
ATOM 664 C C . GLU A 1 94 ? 22.401 14.959 -7.557 1.00 88.94 94 GLU A C 1
ATOM 666 O O . GLU A 1 94 ? 22.855 14.719 -6.435 1.00 88.94 94 GLU A O 1
ATOM 671 N N . ALA A 1 95 ? 23.108 15.671 -8.439 1.00 86.06 95 ALA A N 1
ATOM 672 C CA . ALA A 1 95 ? 24.472 16.135 -8.181 1.00 86.06 95 ALA A CA 1
ATOM 673 C C . ALA A 1 95 ? 24.582 17.157 -7.030 1.00 86.06 95 ALA A C 1
ATOM 675 O O . ALA A 1 95 ? 25.676 17.364 -6.501 1.00 86.06 95 ALA A O 1
ATOM 676 N N . ASP A 1 96 ? 23.480 17.806 -6.659 1.00 90.06 96 ASP A N 1
ATOM 677 C CA . ASP 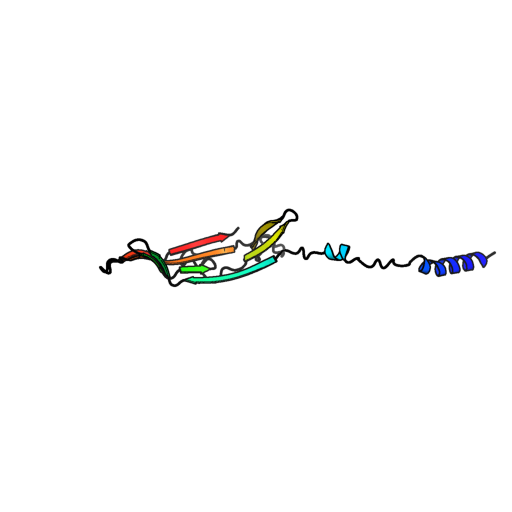A 1 96 ? 23.377 18.687 -5.493 1.00 90.06 96 ASP A CA 1
ATOM 678 C C . ASP A 1 96 ? 23.036 17.938 -4.190 1.00 90.06 96 ASP A C 1
ATOM 680 O O . ASP A 1 96 ? 23.129 18.525 -3.109 1.00 90.06 96 ASP A O 1
ATOM 684 N N . GLY A 1 97 ? 22.761 16.633 -4.279 1.00 87.19 97 GLY A N 1
ATOM 685 C CA . GLY A 1 97 ? 22.471 15.745 -3.159 1.00 87.19 97 GLY A CA 1
ATOM 686 C C . GLY A 1 97 ? 20.983 15.542 -2.877 1.00 87.19 97 GLY A C 1
ATOM 687 O O . GLY A 1 97 ? 20.669 14.825 -1.922 1.00 87.19 97 GLY A O 1
ATOM 688 N N . ASP A 1 98 ? 20.085 16.128 -3.671 1.00 91.69 98 ASP A N 1
ATOM 689 C CA . ASP A 1 98 ? 18.645 15.936 -3.512 1.00 91.69 98 ASP A CA 1
ATOM 690 C C . ASP A 1 98 ? 18.198 14.573 -4.053 1.00 91.69 98 ASP A C 1
ATOM 692 O O . ASP A 1 98 ? 18.713 14.066 -5.048 1.00 91.69 98 ASP A O 1
ATOM 696 N N . ALA A 1 99 ? 17.220 13.959 -3.383 1.00 91.38 99 ALA A N 1
ATOM 697 C CA . ALA A 1 99 ? 16.607 12.726 -3.859 1.00 91.38 99 ALA A CA 1
ATOM 698 C C . ALA A 1 99 ? 15.427 13.047 -4.781 1.00 91.38 99 ALA A C 1
ATOM 700 O O . ALA A 1 99 ? 14.458 13.682 -4.358 1.00 91.38 99 ALA A O 1
ATOM 701 N N . VAL A 1 100 ? 15.473 12.544 -6.011 1.00 92.19 100 VAL A N 1
ATOM 702 C CA . VAL A 1 100 ? 14.341 12.561 -6.939 1.00 92.19 100 VAL A CA 1
ATOM 703 C C . VAL A 1 100 ? 13.655 11.211 -6.862 1.00 92.19 100 VAL A C 1
ATOM 705 O O . VAL A 1 100 ? 14.228 10.190 -7.231 1.00 92.19 100 VAL A O 1
ATOM 708 N N . ILE A 1 101 ? 12.424 11.212 -6.354 1.00 92.56 101 ILE A N 1
ATOM 709 C CA . ILE A 1 101 ? 11.601 10.013 -6.199 1.00 92.56 101 ILE A CA 1
ATOM 710 C C . ILE A 1 101 ? 10.382 10.166 -7.096 1.00 92.56 101 ILE A C 1
ATOM 712 O O . ILE A 1 101 ? 9.590 11.092 -6.918 1.00 92.56 101 ILE A O 1
ATOM 716 N N . GLN A 1 102 ? 10.234 9.258 -8.051 1.00 91.06 102 GLN A N 1
ATOM 717 C CA . GLN A 1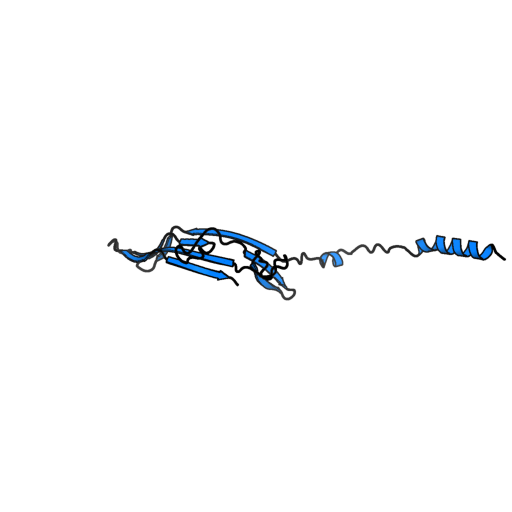 102 ? 9.098 9.204 -8.960 1.00 91.06 102 GLN A CA 1
ATOM 718 C C . GLN A 1 102 ? 8.344 7.905 -8.724 1.00 91.06 102 GLN A C 1
ATOM 720 O O . GLN A 1 102 ? 8.949 6.837 -8.675 1.00 91.06 102 GLN A O 1
ATOM 725 N N . VAL A 1 103 ? 7.028 8.006 -8.573 1.00 91.19 103 VAL A N 1
ATOM 726 C CA . VAL A 1 103 ? 6.129 6.851 -8.537 1.00 91.19 103 VAL A CA 1
ATOM 727 C C . VAL A 1 103 ? 5.346 6.861 -9.838 1.00 91.19 103 VAL A C 1
ATOM 729 O O . VAL A 1 103 ? 4.813 7.900 -10.222 1.00 91.19 103 VAL A O 1
ATOM 732 N N . GLY A 1 104 ? 5.309 5.728 -10.524 1.00 91.81 104 GLY A N 1
ATOM 733 C CA . GLY A 1 104 ? 4.612 5.585 -11.792 1.00 91.81 104 GLY A CA 1
ATOM 734 C C . GLY A 1 104 ? 4.166 4.154 -12.027 1.00 91.81 104 GLY A C 1
ATOM 735 O O . GLY A 1 104 ? 4.568 3.238 -11.312 1.00 91.81 104 GLY A O 1
ATOM 736 N N . THR A 1 105 ? 3.322 3.979 -13.034 1.00 93.69 105 THR A N 1
ATOM 737 C CA . THR A 1 105 ? 2.801 2.668 -13.415 1.00 93.69 105 THR A CA 1
ATOM 738 C C . THR A 1 105 ? 3.782 1.901 -14.303 1.00 93.69 105 THR A C 1
ATOM 740 O O . THR A 1 105 ? 4.540 2.499 -15.076 1.00 93.69 105 THR A O 1
ATOM 743 N N . THR A 1 106 ? 3.775 0.574 -14.215 1.00 93.12 106 THR A N 1
ATOM 744 C CA . THR A 1 106 ? 4.408 -0.309 -15.208 1.00 93.12 106 THR A CA 1
ATOM 745 C C . THR A 1 106 ? 3.443 -0.724 -16.317 1.00 93.12 106 THR A C 1
ATOM 747 O O . THR A 1 106 ? 3.878 -1.297 -17.319 1.00 93.12 106 THR A O 1
ATOM 750 N N . GLU A 1 107 ? 2.152 -0.423 -16.172 1.00 92.75 107 GLU A N 1
ATOM 751 C CA . GLU A 1 107 ? 1.106 -0.817 -17.105 1.00 92.75 107 GLU A CA 1
ATOM 752 C C . GLU A 1 107 ? 0.729 0.331 -18.047 1.00 92.75 107 GLU A C 1
ATOM 754 O O . GLU A 1 107 ? 0.452 1.458 -17.635 1.00 92.75 107 GLU A O 1
ATOM 759 N N . PHE A 1 108 ? 0.706 0.023 -19.343 1.00 93.62 108 PHE A N 1
ATOM 760 C CA . PHE A 1 108 ? 0.327 0.952 -20.400 1.00 93.62 108 PHE A CA 1
ATOM 761 C C . PHE A 1 108 ? -0.683 0.286 -21.326 1.00 93.62 108 PHE A C 1
ATOM 763 O O . PHE A 1 108 ? -0.580 -0.907 -21.622 1.00 93.62 108 PHE A O 1
ATOM 770 N N . VAL A 1 109 ? -1.632 1.074 -21.822 1.00 94.56 109 VAL A N 1
ATOM 771 C CA . VAL A 1 109 ? -2.678 0.631 -22.741 1.00 94.56 109 VAL A CA 1
ATOM 772 C C . VAL A 1 109 ? -2.639 1.446 -24.031 1.00 94.56 109 VAL A C 1
ATOM 774 O O . VAL A 1 109 ? -2.417 2.655 -24.020 1.00 94.56 109 VAL A O 1
ATOM 777 N N . ASP A 1 110 ? -2.853 0.762 -25.153 1.00 94.81 110 ASP A N 1
ATOM 778 C CA . ASP A 1 110 ? -3.094 1.386 -26.454 1.00 94.81 110 ASP A CA 1
ATOM 779 C C . ASP A 1 110 ? -4.546 1.886 -26.484 1.00 94.81 110 ASP A C 1
ATOM 781 O O . ASP A 1 110 ? -5.493 1.092 -26.495 1.00 94.81 110 ASP A O 1
ATOM 785 N N . THR A 1 111 ? -4.717 3.207 -26.443 1.00 91.56 111 THR A N 1
ATOM 786 C CA . THR A 1 111 ? -6.048 3.836 -26.447 1.00 91.56 111 THR A CA 1
ATOM 787 C C . THR A 1 111 ? -6.474 4.304 -27.844 1.00 91.56 111 THR A C 1
ATOM 789 O O . THR A 1 111 ? -7.662 4.554 -28.065 1.00 91.56 111 THR A O 1
ATOM 792 N N . ASP A 1 112 ? -5.549 4.423 -28.801 1.00 91.56 112 ASP A N 1
ATOM 793 C CA . ASP A 1 112 ? -5.810 4.979 -30.135 1.00 91.56 112 ASP A CA 1
ATOM 794 C C . ASP A 1 112 ? -5.877 3.923 -31.261 1.00 91.56 112 ASP A C 1
ATOM 796 O O . ASP A 1 112 ? -6.351 4.214 -32.366 1.00 91.56 112 ASP A O 1
ATOM 800 N N . GLY A 1 113 ? -5.538 2.673 -30.945 1.00 90.81 113 GLY A N 1
ATOM 801 C CA . GLY A 1 113 ? -5.633 1.497 -31.800 1.00 90.81 113 GLY A CA 1
ATOM 802 C C . GLY A 1 113 ? -4.475 1.348 -32.785 1.00 90.81 113 GLY A C 1
ATOM 803 O O . GLY A 1 113 ? -4.637 0.646 -33.792 1.00 90.81 113 GLY A O 1
ATOM 804 N N . ASP A 1 114 ? -3.344 2.018 -32.555 1.00 93.88 114 ASP A N 1
ATOM 805 C CA . ASP A 1 114 ? -2.169 1.960 -33.427 1.00 93.88 114 ASP A CA 1
ATOM 806 C C . ASP A 1 114 ? -1.256 0.737 -33.168 1.00 93.88 114 ASP A C 1
ATOM 808 O O . ASP A 1 114 ? -0.366 0.431 -33.973 1.00 93.88 114 ASP A O 1
ATOM 812 N N . GLY A 1 115 ? -1.538 -0.025 -32.106 1.00 91.75 115 GLY A N 1
ATOM 813 C CA . GLY A 1 115 ? -0.794 -1.201 -31.669 1.00 91.75 115 GLY A CA 1
ATOM 814 C C . GLY A 1 115 ? 0.382 -0.899 -30.735 1.00 91.75 115 GLY A C 1
ATOM 815 O O . GLY A 1 115 ? 1.163 -1.814 -30.451 1.00 91.75 115 GLY A O 1
ATOM 816 N N . VAL A 1 116 ? 0.534 0.344 -30.274 1.00 93.00 116 VAL A N 1
ATOM 817 C CA . VAL A 1 116 ? 1.596 0.808 -29.381 1.00 93.00 116 VAL A CA 1
ATOM 818 C C . VAL A 1 116 ? 0.979 1.255 -28.050 1.00 93.00 116 VAL A C 1
ATOM 820 O O . VAL A 1 116 ? 0.294 2.267 -27.995 1.00 93.00 116 VAL A O 1
ATOM 823 N N . PRO A 1 117 ? 1.232 0.542 -26.936 1.00 92.88 117 PRO A N 1
ATOM 824 C CA . PRO A 1 117 ? 0.801 1.006 -25.622 1.00 92.88 117 PRO A CA 1
ATOM 825 C C . PRO A 1 117 ? 1.507 2.311 -25.242 1.00 92.88 117 PRO A C 1
ATOM 827 O O . PRO A 1 117 ? 2.733 2.334 -25.103 1.00 92.88 117 PRO A O 1
ATOM 830 N N . ASP A 1 118 ? 0.740 3.388 -25.088 1.00 92.06 118 ASP A N 1
ATOM 831 C CA . ASP A 1 118 ? 1.267 4.743 -24.907 1.00 92.06 118 ASP A CA 1
ATOM 832 C C . ASP A 1 118 ? 0.587 5.528 -23.769 1.00 92.06 118 ASP A C 1
ATOM 834 O O . ASP A 1 118 ? 1.154 6.512 -23.288 1.00 92.06 118 ASP A O 1
ATOM 838 N N . GLN A 1 119 ? -0.576 5.078 -23.284 1.00 91.94 119 GLN A N 1
ATOM 839 C CA . GLN A 1 119 ? -1.274 5.691 -22.154 1.00 91.94 119 GLN A CA 1
ATOM 840 C C . GLN A 1 119 ? -1.012 4.919 -20.853 1.00 91.94 119 GLN A C 1
ATOM 842 O O . GLN A 1 119 ? -1.290 3.719 -20.808 1.00 91.94 119 GLN A O 1
ATOM 847 N N . PRO A 1 120 ? -0.505 5.568 -19.787 1.00 91.88 120 PRO A N 1
ATOM 848 C CA . PRO A 1 120 ? -0.305 4.914 -18.497 1.00 91.88 120 PRO A CA 1
ATOM 849 C C . PRO A 1 120 ? -1.651 4.549 -17.862 1.00 91.88 120 PRO A C 1
ATOM 851 O O . PRO A 1 120 ? -2.568 5.373 -17.818 1.00 91.88 120 PRO A O 1
ATOM 854 N N . VAL A 1 121 ? -1.755 3.329 -17.340 1.00 91.38 121 VAL A N 1
ATOM 855 C CA . VAL A 1 121 ? -2.901 2.895 -16.533 1.00 91.38 121 VAL A CA 1
ATOM 856 C C . VAL A 1 121 ? -2.660 3.317 -15.079 1.00 91.38 121 VAL A C 1
ATOM 858 O O . VAL A 1 121 ? -1.607 2.975 -14.533 1.00 91.38 121 VAL A O 1
ATOM 861 N N . PRO A 1 122 ? -3.574 4.079 -14.443 1.00 91.62 122 PRO A N 1
ATOM 862 C CA . PRO A 1 122 ? -3.441 4.437 -13.035 1.00 91.62 122 PRO A CA 1
ATOM 863 C C . PRO A 1 122 ? -3.296 3.200 -12.150 1.00 91.62 122 PRO A C 1
ATOM 865 O O . PRO A 1 122 ? -3.915 2.172 -12.411 1.00 91.62 122 PRO A O 1
ATOM 868 N N . ILE A 1 123 ? -2.482 3.309 -11.105 1.00 93.00 123 ILE A N 1
ATOM 869 C CA . ILE A 1 123 ? -2.293 2.211 -10.155 1.00 93.00 123 ILE A CA 1
ATOM 870 C C . ILE A 1 123 ? -3.483 2.224 -9.207 1.00 93.00 123 ILE A C 1
ATOM 872 O O . ILE A 1 123 ? -3.647 3.196 -8.462 1.00 93.00 123 ILE A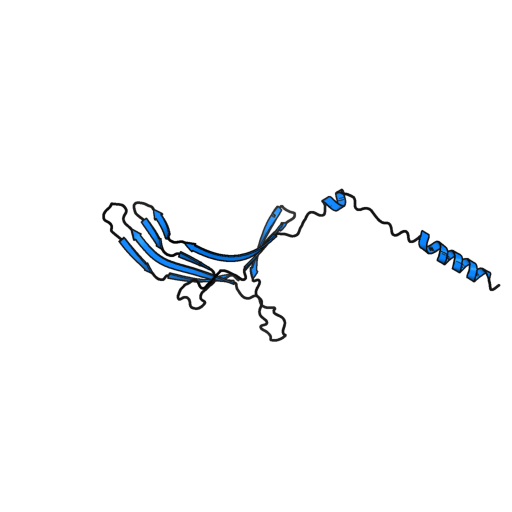 O 1
ATOM 876 N N . ASP A 1 124 ? -4.293 1.173 -9.213 1.00 91.94 124 ASP A N 1
ATOM 877 C CA . ASP A 1 124 ? -5.377 1.059 -8.249 1.00 91.94 124 ASP A CA 1
ATOM 878 C C . ASP A 1 124 ? -4.831 0.749 -6.846 1.00 91.94 124 ASP A C 1
ATOM 880 O O . ASP A 1 124 ? -3.798 0.104 -6.650 1.00 91.94 124 ASP A O 1
ATOM 884 N N . PHE A 1 125 ? -5.497 1.277 -5.826 1.00 94.00 125 PHE A N 1
ATOM 885 C CA . PHE A 1 125 ? -5.216 0.923 -4.447 1.00 94.00 125 PHE A CA 1
ATOM 886 C C . PHE A 1 125 ? -6.509 0.745 -3.668 1.00 94.00 125 PHE A C 1
ATOM 888 O O . PHE A 1 125 ? -7.528 1.399 -3.902 1.00 94.00 125 PHE A O 1
ATOM 895 N N . GLY A 1 126 ? -6.416 -0.128 -2.678 1.00 94.62 126 GLY A N 1
ATOM 896 C CA . GLY A 1 126 ? -7.504 -0.522 -1.817 1.00 94.62 126 GLY A CA 1
ATOM 897 C C . GLY A 1 126 ? -7.099 -0.528 -0.353 1.00 94.62 126 GLY A C 1
ATOM 898 O O . GLY A 1 126 ? -5.986 -0.921 0.008 1.00 94.62 126 GLY A O 1
ATOM 899 N N . VAL A 1 127 ? -8.034 -0.146 0.513 1.00 95.12 127 VAL A N 1
ATOM 900 C CA . VAL A 1 127 ? -7.988 -0.395 1.954 1.00 95.12 127 VAL A CA 1
ATOM 901 C C . VAL A 1 127 ? -9.338 -0.938 2.400 1.00 95.12 127 VAL A C 1
ATOM 903 O O . VAL A 1 127 ? -10.376 -0.313 2.190 1.00 95.12 127 VAL A O 1
ATOM 906 N N . SER A 1 128 ? -9.326 -2.085 3.070 1.00 95.31 128 SER A N 1
ATOM 907 C CA . SER A 1 128 ? -10.518 -2.686 3.664 1.00 95.31 128 SER A CA 1
ATOM 908 C C . SER A 1 128 ? -10.393 -2.701 5.177 1.00 95.31 128 SER A C 1
ATOM 910 O O . SER A 1 128 ? -9.326 -3.027 5.693 1.00 95.31 128 SER A O 1
ATOM 912 N N . VAL A 1 129 ? -11.473 -2.420 5.899 1.00 96.19 129 VAL A N 1
ATOM 913 C CA . VAL A 1 129 ? -11.556 -2.622 7.348 1.00 96.19 129 VAL A CA 1
ATOM 914 C C . VAL A 1 129 ? -12.822 -3.401 7.671 1.00 96.19 129 VAL A C 1
ATOM 916 O O . VAL A 1 129 ? -13.939 -2.944 7.411 1.00 96.19 129 VAL A O 1
ATOM 919 N N . GLY A 1 130 ? -12.657 -4.564 8.301 1.00 96.06 130 GLY A N 1
ATOM 920 C CA . GLY A 1 130 ? -13.778 -5.393 8.735 1.00 96.06 130 GLY A CA 1
ATOM 921 C C . GLY A 1 130 ? -14.693 -4.667 9.722 1.00 96.06 130 GLY A C 1
ATOM 922 O O . GLY A 1 130 ? -15.911 -4.633 9.527 1.00 96.06 130 GLY A O 1
ATOM 923 N N . SER A 1 131 ? -14.125 -4.045 10.761 1.00 97.25 131 SER A N 1
ATOM 924 C CA . SER A 1 131 ? -14.898 -3.237 11.714 1.00 97.25 131 SER A CA 1
ATOM 925 C C . SER A 1 131 ? -14.077 -2.201 12.468 1.00 97.25 131 SER A C 1
ATOM 927 O O . SER A 1 131 ? -12.920 -2.446 12.799 1.00 97.25 131 SER A O 1
ATOM 929 N N . ALA A 1 132 ? -14.731 -1.099 12.829 1.00 98.00 132 ALA A N 1
ATOM 930 C CA . ALA A 1 132 ? -14.246 -0.098 13.767 1.00 98.00 132 ALA A CA 1
ATOM 931 C C . ALA A 1 132 ? -15.078 -0.153 15.060 1.00 98.00 132 ALA A C 1
ATOM 933 O O . ALA A 1 132 ? -16.302 -0.002 15.005 1.00 98.00 132 ALA A O 1
ATOM 934 N N . SER A 1 133 ? -14.446 -0.355 16.219 1.00 98.38 133 SER A N 1
ATOM 935 C CA . SER A 1 133 ? -15.137 -0.458 17.512 1.00 98.38 133 SER A CA 1
ATOM 936 C C . SER A 1 133 ? -14.447 0.308 18.639 1.00 98.38 133 SER A C 1
ATOM 938 O O . SER A 1 133 ? -13.249 0.586 18.591 1.00 98.38 133 SER A O 1
ATOM 940 N N . LEU A 1 134 ? -15.223 0.629 19.675 1.00 98.38 134 LEU A N 1
ATOM 941 C CA . LEU A 1 134 ? -14.737 1.116 20.964 1.00 98.38 134 LEU A CA 1
ATOM 942 C C . LEU A 1 134 ? -14.919 0.024 22.011 1.00 98.38 134 LEU A C 1
ATOM 944 O O . LEU A 1 134 ? -16.018 -0.517 22.122 1.00 98.38 134 LEU A O 1
ATOM 948 N N . ASN A 1 135 ? -13.882 -0.262 22.792 1.00 97.50 135 ASN A N 1
ATOM 949 C CA . ASN A 1 135 ? -13.928 -1.244 23.871 1.00 97.50 135 ASN A CA 1
ATOM 950 C C . ASN A 1 135 ? -13.521 -0.574 25.189 1.00 97.50 135 ASN A C 1
ATOM 952 O O . ASN A 1 135 ? -12.514 0.136 25.253 1.00 97.50 135 ASN A O 1
ATOM 956 N N . ALA A 1 136 ? -14.292 -0.812 26.246 1.00 97.38 136 ALA A N 1
ATOM 957 C CA . ALA A 1 136 ? -13.966 -0.340 27.582 1.00 97.38 136 ALA A CA 1
ATOM 958 C C . ALA A 1 136 ? -12.819 -1.161 28.191 1.00 97.38 136 ALA A C 1
ATOM 960 O O . ALA A 1 136 ? -12.755 -2.382 28.040 1.00 97.38 136 ALA A O 1
ATOM 961 N N . THR A 1 137 ? -11.930 -0.493 28.929 1.00 96.50 137 THR A N 1
ATOM 962 C CA . THR A 1 137 ? -10.830 -1.139 29.672 1.00 96.50 137 THR A CA 1
ATOM 963 C C . THR A 1 137 ? -10.999 -1.062 31.190 1.00 96.50 137 THR A C 1
ATOM 965 O O . THR A 1 137 ? -10.095 -1.432 31.935 1.00 96.50 137 THR A O 1
ATOM 968 N N . ASP A 1 138 ? -12.164 -0.625 31.668 1.00 95.75 138 ASP A N 1
ATOM 969 C CA . ASP A 1 138 ? -12.521 -0.529 33.092 1.00 95.75 138 ASP A CA 1
ATOM 970 C C . ASP A 1 138 ? -13.022 -1.859 33.698 1.00 95.75 138 ASP A C 1
ATOM 972 O O . ASP A 1 138 ? -13.366 -1.927 34.878 1.00 95.75 138 ASP A O 1
ATOM 976 N N . GLY A 1 139 ? -13.057 -2.927 32.895 1.00 94.12 139 GLY A N 1
ATOM 977 C CA . GLY A 1 139 ? -13.541 -4.248 33.295 1.00 94.12 139 GLY A CA 1
ATOM 978 C C . GLY A 1 139 ? -15.053 -4.450 33.157 1.00 94.12 139 GLY A C 1
ATOM 979 O O . GLY A 1 139 ? -15.526 -5.542 33.467 1.00 94.12 139 GLY A O 1
ATOM 980 N N . SER A 1 140 ? -15.805 -3.457 32.665 1.00 95.06 140 SER A N 1
ATOM 981 C CA . SER A 1 140 ? -17.235 -3.600 32.335 1.00 95.06 140 SER A CA 1
ATOM 982 C C . SER A 1 140 ? -17.486 -4.617 31.216 1.00 95.06 140 SER A C 1
ATOM 984 O O . SER A 1 140 ? -18.508 -5.302 31.218 1.00 95.06 140 SER A O 1
ATOM 986 N N . GLY A 1 141 ? -16.535 -4.743 30.282 1.00 93.50 141 GLY A N 1
ATOM 987 C CA . GLY A 1 141 ? -16.704 -5.516 29.051 1.00 93.50 141 GLY A CA 1
ATOM 988 C C . GLY A 1 141 ? -17.556 -4.801 27.999 1.00 93.50 141 GLY A C 1
ATOM 989 O O . GLY A 1 141 ? -17.935 -5.423 27.006 1.00 93.50 141 GLY A O 1
ATOM 990 N N . ASP A 1 142 ? -17.856 -3.516 28.202 1.00 97.12 142 ASP A N 1
ATOM 991 C CA . ASP A 1 142 ? -18.664 -2.734 27.276 1.00 97.12 142 ASP A CA 1
ATOM 992 C C . ASP A 1 142 ? -17.940 -2.544 25.936 1.00 97.12 142 ASP A C 1
ATOM 994 O O . ASP A 1 142 ? -16.735 -2.280 25.875 1.00 97.12 142 ASP A O 1
ATOM 998 N N . SER A 1 143 ? -18.694 -2.658 24.841 1.00 96.88 143 SER A N 1
ATOM 999 C CA . SER A 1 143 ? -18.193 -2.371 23.498 1.00 96.88 143 SER A CA 1
ATOM 1000 C C . SER A 1 143 ? -19.249 -1.683 22.642 1.00 96.88 143 SER A C 1
ATOM 1002 O O . SER A 1 143 ? -20.450 -1.892 22.819 1.00 96.88 143 SER A O 1
ATOM 1004 N N . THR A 1 144 ? -18.799 -0.855 21.705 1.00 98.31 144 THR A N 1
ATOM 1005 C CA . THR A 1 144 ? -19.649 -0.185 20.718 1.00 98.31 144 THR A CA 1
ATOM 1006 C C . THR A 1 144 ? -19.069 -0.397 19.328 1.00 98.31 144 THR A C 1
ATOM 1008 O O . THR A 1 144 ? -17.937 0.002 19.063 1.00 98.31 144 THR A O 1
ATOM 1011 N N . LEU A 1 145 ? -19.848 -0.993 18.424 1.00 98.12 145 LEU A N 1
ATOM 1012 C CA . LEU A 1 145 ? -19.526 -1.019 16.998 1.00 98.12 145 LEU A CA 1
ATOM 1013 C C . LEU A 1 145 ? -19.834 0.356 16.394 1.00 98.12 145 LEU A C 1
ATOM 1015 O O . LEU A 1 145 ? -20.964 0.831 16.499 1.00 98.12 145 LEU A O 1
ATOM 1019 N N . LEU A 1 146 ? -18.843 0.980 15.763 1.00 98.06 146 LEU A N 1
ATOM 1020 C CA . LEU A 1 146 ? -19.004 2.270 15.090 1.00 98.06 146 LEU A CA 1
ATOM 1021 C C . LEU A 1 146 ? -19.387 2.084 13.621 1.00 98.06 146 LEU A C 1
ATOM 1023 O O . LEU A 1 146 ? -20.294 2.746 13.126 1.00 98.06 146 LEU A O 1
ATOM 1027 N N . ALA A 1 147 ? -18.686 1.182 12.936 1.00 96.44 147 ALA A N 1
ATOM 1028 C CA . ALA A 1 147 ? -18.889 0.871 11.528 1.00 96.44 147 ALA A CA 1
ATOM 1029 C C . ALA A 1 147 ? -18.309 -0.509 11.197 1.00 96.44 147 ALA A C 1
ATOM 1031 O O . ALA A 1 147 ? -17.427 -1.011 11.895 1.00 96.44 147 ALA A O 1
ATOM 1032 N N . SER A 1 148 ? -18.794 -1.114 10.119 1.00 96.00 148 SER A N 1
ATOM 1033 C CA . SER A 1 148 ? -18.331 -2.409 9.618 1.00 96.00 148 SER A CA 1
ATOM 1034 C C . SER A 1 148 ? -18.363 -2.442 8.100 1.00 96.00 148 SER A C 1
ATOM 1036 O O . SER A 1 148 ? -19.160 -1.714 7.507 1.00 96.00 148 SER A O 1
ATOM 1038 N N . ASN A 1 149 ? -17.567 -3.331 7.505 1.00 94.00 149 ASN A N 1
ATOM 1039 C CA . ASN A 1 149 ? -17.452 -3.492 6.056 1.00 94.00 149 ASN A CA 1
ATOM 1040 C C . ASN A 1 149 ? -17.089 -2.169 5.364 1.00 94.00 149 ASN A C 1
ATOM 1042 O O . ASN A 1 149 ? -17.828 -1.661 4.522 1.00 94.00 149 ASN A O 1
ATOM 1046 N N . ILE A 1 150 ? -15.984 -1.571 5.806 1.00 93.69 150 ILE A N 1
ATOM 1047 C CA . ILE A 1 150 ? -15.487 -0.304 5.276 1.00 93.69 150 ILE A CA 1
ATOM 1048 C C . ILE A 1 150 ? -14.539 -0.631 4.122 1.00 93.69 150 ILE A C 1
ATOM 1050 O O . ILE A 1 150 ? -13.518 -1.278 4.347 1.00 93.69 150 ILE A O 1
ATOM 1054 N N . GLY A 1 151 ? -14.862 -0.162 2.920 1.00 93.75 151 GLY A N 1
ATOM 1055 C CA . GLY A 1 151 ? -13.969 -0.169 1.763 1.00 93.75 151 GLY A CA 1
ATOM 1056 C C . GLY A 1 151 ? -13.551 1.255 1.404 1.00 93.75 151 GLY A C 1
ATOM 1057 O O . GLY A 1 151 ? -14.369 2.176 1.442 1.00 93.75 151 GLY A O 1
ATOM 1058 N N . ILE A 1 152 ? -12.274 1.441 1.092 1.00 93.12 152 ILE A N 1
ATOM 1059 C CA . ILE A 1 152 ? -11.697 2.676 0.562 1.00 93.12 152 ILE A CA 1
ATOM 1060 C C . ILE A 1 152 ? -10.900 2.277 -0.670 1.00 93.12 152 ILE A C 1
ATOM 1062 O O . ILE A 1 152 ? -10.043 1.406 -0.582 1.00 93.12 152 ILE A O 1
ATOM 1066 N N . GLU A 1 153 ? -11.170 2.927 -1.790 1.00 92.50 153 GLU A N 1
ATOM 1067 C CA . GLU A 1 153 ? -10.508 2.668 -3.066 1.00 92.50 153 GLU A CA 1
ATOM 1068 C C . GLU A 1 153 ? -10.114 3.992 -3.706 1.00 92.50 153 GLU A C 1
ATOM 1070 O O . GLU A 1 153 ? -10.719 5.039 -3.436 1.00 92.50 153 GLU A O 1
ATOM 1075 N N . GLY A 1 154 ? -9.104 3.941 -4.560 1.00 91.88 154 GLY A N 1
ATOM 1076 C CA . GLY A 1 154 ? -8.722 5.053 -5.408 1.00 91.88 154 GLY A CA 1
ATOM 1077 C C . GLY A 1 154 ? -7.592 4.669 -6.344 1.00 91.88 154 GLY A C 1
ATOM 1078 O O . GLY A 1 154 ? -7.082 3.556 -6.291 1.00 91.88 154 GLY A O 1
ATOM 1079 N N . ASP A 1 155 ? -7.181 5.641 -7.148 1.00 91.62 155 ASP A N 1
ATOM 1080 C CA . ASP A 1 155 ? -6.103 5.476 -8.110 1.00 91.62 155 ASP A CA 1
ATOM 1081 C C . ASP A 1 155 ? -4.942 6.411 -7.763 1.00 91.62 155 ASP A C 1
ATOM 1083 O O . ASP A 1 155 ? -5.143 7.555 -7.334 1.00 91.62 155 ASP A O 1
ATOM 1087 N N . ILE A 1 156 ? -3.720 5.935 -7.977 1.00 89.00 156 ILE A N 1
ATOM 1088 C CA . ILE A 1 156 ? -2.497 6.733 -7.955 1.00 89.00 156 ILE A CA 1
ATOM 1089 C C . ILE A 1 156 ? -2.176 7.091 -9.411 1.00 89.00 156 ILE A C 1
ATOM 1091 O O . ILE A 1 156 ? -1.927 6.206 -10.234 1.00 89.00 156 ILE A O 1
ATOM 1095 N N . ALA A 1 157 ? -2.202 8.390 -9.719 1.00 74.44 157 ALA A N 1
ATOM 1096 C CA . ALA A 1 157 ? -1.970 8.959 -11.047 1.00 74.44 157 ALA A CA 1
ATOM 1097 C C . ALA A 1 157 ? -0.994 10.140 -10.991 1.00 74.44 157 ALA A C 1
ATOM 1099 O O . ALA A 1 157 ? -1.013 10.876 -9.974 1.00 74.44 157 ALA A O 1
#

Secondary structure (DSSP, 8-state):
--SHHHHHHHHHHHHHHHH------PPPHHHHHT-----PEEEEEEE-EEEEEEEEEESEEEEEEEEEEESB-SSSSSSB-S-EEEEEEEEEE-TTS-EEEEEEES-EE-SSSSS---EEPPEEEEEEEEEEEEEESSSS--EEEEEEEEEEEEEE-